Protein AF-T1BYD1-F1 (afdb_monomer)

Radius of gyration: 32.79 Å; Cα contacts (8 Å, |Δi|>4): 64; chains: 1; bounding box: 73×26×89 Å

Structure (mmCIF, N/CA/C/O backbone):
data_AF-T1BYD1-F1
#
_entry.id   AF-T1BYD1-F1
#
loop_
_atom_site.group_PDB
_atom_site.id
_atom_site.type_symbol
_atom_site.label_atom_id
_atom_site.label_alt_id
_atom_site.label_comp_id
_atom_site.label_asym_id
_atom_site.label_entity_id
_atom_site.label_seq_id
_atom_site.pdbx_PDB_ins_code
_atom_site.Cartn_x
_atom_site.Cartn_y
_atom_site.Cartn_z
_atom_site.occupancy
_atom_site.B_iso_or_equiv
_atom_site.auth_seq_id
_atom_site.auth_comp_id
_atom_site.auth_asym_id
_atom_site.auth_atom_id
_atom_site.pdbx_PDB_model_num
ATOM 1 N N . MET A 1 1 ? 1.840 -1.479 5.516 1.00 80.81 1 MET A N 1
ATOM 2 C CA . MET A 1 1 ? 0.661 -1.034 6.286 1.00 80.81 1 MET A CA 1
ATOM 3 C C . MET A 1 1 ? 0.511 -1.933 7.496 1.00 80.81 1 MET A C 1
ATOM 5 O O . MET A 1 1 ? 0.547 -3.146 7.322 1.00 80.81 1 MET A O 1
ATOM 9 N N . THR A 1 2 ? 0.330 -1.344 8.675 1.00 91.62 2 THR A N 1
ATOM 10 C CA . THR A 1 2 ? 0.169 -2.058 9.950 1.00 91.62 2 THR A CA 1
ATOM 11 C C . THR A 1 2 ? -0.984 -1.436 10.729 1.00 91.62 2 THR A C 1
ATOM 13 O O . THR A 1 2 ? -1.090 -0.213 10.783 1.00 91.62 2 THR A O 1
ATOM 16 N N . VAL A 1 3 ? -1.858 -2.250 11.321 1.00 92.69 3 VAL A N 1
ATOM 17 C CA . VAL A 1 3 ? -2.917 -1.753 12.214 1.00 92.69 3 VAL A CA 1
ATOM 18 C C . VAL A 1 3 ? -2.288 -1.379 13.553 1.00 92.69 3 VAL A C 1
ATOM 20 O O . VAL A 1 3 ? -1.561 -2.184 14.128 1.00 92.69 3 VAL A O 1
ATOM 23 N N . VAL A 1 4 ? -2.558 -0.164 14.031 1.00 95.81 4 VAL A N 1
ATOM 24 C CA . VAL A 1 4 ? -1.989 0.361 15.285 1.00 95.81 4 VAL A CA 1
ATOM 25 C C . VAL A 1 4 ? -3.032 0.517 16.387 1.00 95.81 4 VAL A C 1
ATOM 27 O O . VAL A 1 4 ? -2.684 0.416 17.559 1.00 95.81 4 VAL A O 1
ATOM 30 N N . ALA A 1 5 ? -4.305 0.725 16.040 1.00 94.56 5 ALA A N 1
ATOM 31 C CA . ALA A 1 5 ? -5.392 0.750 17.013 1.00 94.56 5 ALA A CA 1
ATOM 32 C C . ALA A 1 5 ? -6.731 0.349 16.385 1.00 94.56 5 ALA A C 1
ATOM 34 O O . ALA A 1 5 ? -6.971 0.563 15.195 1.00 94.56 5 ALA A O 1
ATOM 35 N N . ILE A 1 6 ? -7.607 -0.210 17.220 1.00 95.25 6 ILE A N 1
ATOM 36 C CA . ILE A 1 6 ? -8.988 -0.560 16.884 1.00 95.25 6 ILE A CA 1
ATOM 37 C C . ILE A 1 6 ? -9.872 -0.063 18.027 1.00 95.25 6 ILE A C 1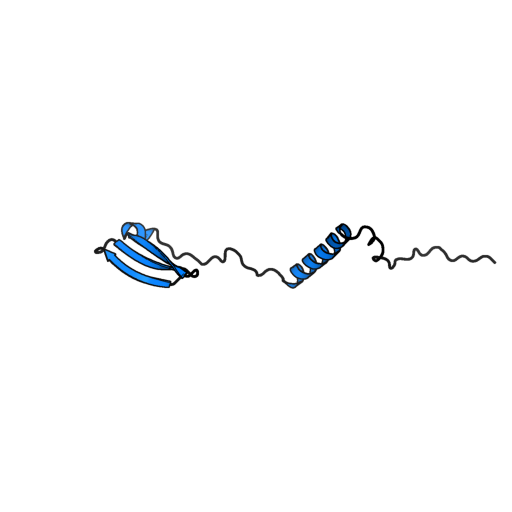
ATOM 39 O O . ILE A 1 6 ? -9.632 -0.420 19.179 1.00 95.25 6 ILE A O 1
ATOM 43 N N . SER A 1 7 ? -10.882 0.751 17.718 1.00 96.00 7 SER A N 1
ATOM 44 C CA . SER A 1 7 ? -11.840 1.263 18.705 1.00 96.00 7 SER A CA 1
ATOM 45 C C . SER A 1 7 ? -13.272 0.992 18.262 1.00 96.00 7 SER A C 1
ATOM 47 O O . SER A 1 7 ? -13.681 1.423 17.184 1.00 96.00 7 SER A O 1
ATOM 49 N N . TRP A 1 8 ? -14.023 0.263 19.082 1.00 94.50 8 TRP A N 1
ATOM 50 C CA . TRP A 1 8 ? -15.418 -0.085 18.819 1.00 94.50 8 TRP A CA 1
ATOM 51 C C . TRP A 1 8 ? -16.364 1.003 19.319 1.00 94.50 8 TRP A C 1
ATOM 53 O O . TRP A 1 8 ? -16.237 1.482 20.444 1.00 94.50 8 TRP A O 1
ATOM 63 N N . HIS A 1 9 ? -17.363 1.325 18.503 1.00 90.94 9 HIS A N 1
ATOM 64 C CA . HIS A 1 9 ? -18.469 2.211 18.848 1.00 90.94 9 HIS A CA 1
ATOM 65 C C . HIS A 1 9 ? -19.750 1.376 18.893 1.00 90.94 9 HIS A C 1
ATOM 67 O O . HIS A 1 9 ? -20.491 1.270 17.916 1.00 90.94 9 HIS A O 1
ATOM 73 N N . GLY A 1 10 ? -19.970 0.705 20.026 1.00 91.06 10 GLY A N 1
ATOM 74 C CA . GLY A 1 10 ? -21.033 -0.293 20.154 1.00 91.06 10 GLY A CA 1
ATOM 75 C C . GLY A 1 10 ? -20.764 -1.528 19.287 1.00 91.06 10 GLY A C 1
ATOM 76 O O . GLY A 1 10 ? -19.626 -1.982 19.195 1.00 91.06 10 GLY A O 1
ATOM 77 N N . GLN A 1 11 ? -21.812 -2.086 18.670 1.00 87.81 11 GLN A N 1
ATOM 78 C CA . GLN A 1 11 ? -21.705 -3.283 17.816 1.00 87.81 11 GLN A CA 1
ATOM 79 C C . GLN A 1 11 ? -21.728 -2.989 16.313 1.00 87.81 11 GLN A C 1
ATOM 81 O O . GLN A 1 11 ? -21.449 -3.878 15.512 1.00 87.81 11 GLN A O 1
ATOM 86 N N . GLU A 1 12 ? -22.046 -1.750 15.938 1.00 92.88 12 GLU A N 1
ATOM 87 C CA . GLU A 1 12 ? -22.362 -1.388 14.554 1.00 92.88 12 GLU A CA 1
ATOM 88 C C . GLU A 1 12 ? -21.250 -0.603 13.861 1.00 92.88 12 GLU A C 1
ATOM 90 O O . GLU A 1 12 ? -21.286 -0.442 12.643 1.00 92.88 12 GLU A O 1
ATOM 95 N N . ALA A 1 13 ? -20.257 -0.106 14.602 1.00 93.12 13 ALA A N 1
ATOM 96 C CA . ALA A 1 13 ? -19.177 0.672 14.021 1.00 93.12 13 ALA A CA 1
ATOM 97 C C . ALA A 1 13 ? -17.835 0.421 14.707 1.00 93.12 13 ALA A C 1
ATOM 99 O O . ALA A 1 13 ? -17.747 0.234 15.922 1.00 93.12 13 ALA A O 1
ATOM 100 N N . VAL A 1 14 ? -16.770 0.472 13.914 1.00 95.31 14 VAL A N 1
ATOM 101 C CA . VAL A 1 14 ? -15.393 0.362 14.385 1.00 95.31 14 VAL A CA 1
ATOM 102 C C . VAL A 1 14 ? -14.522 1.398 13.693 1.00 95.31 14 VAL A C 1
ATOM 104 O O . VAL A 1 14 ? -14.616 1.645 12.493 1.00 95.31 14 VAL A O 1
ATOM 107 N N . THR A 1 15 ? -13.663 2.039 14.468 1.00 96.50 15 THR A N 1
ATOM 108 C CA . THR A 1 15 ? -12.614 2.916 13.967 1.00 96.50 15 THR A CA 1
ATOM 109 C C . THR A 1 15 ? -11.307 2.142 13.907 1.00 96.50 15 THR A C 1
ATOM 111 O O . THR A 1 15 ? -10.807 1.678 14.932 1.00 96.50 15 THR A O 1
ATOM 114 N N . LEU A 1 16 ? -10.761 2.009 12.700 1.00 94.19 16 LEU A N 1
ATOM 115 C CA . LEU A 1 16 ? -9.474 1.385 12.432 1.00 94.19 16 LEU A CA 1
ATOM 116 C C . LEU A 1 16 ? -8.417 2.471 12.223 1.00 94.19 16 LEU A C 1
ATOM 118 O O . LEU A 1 16 ? -8.533 3.278 11.298 1.00 94.19 16 LEU A O 1
ATOM 122 N N . THR A 1 17 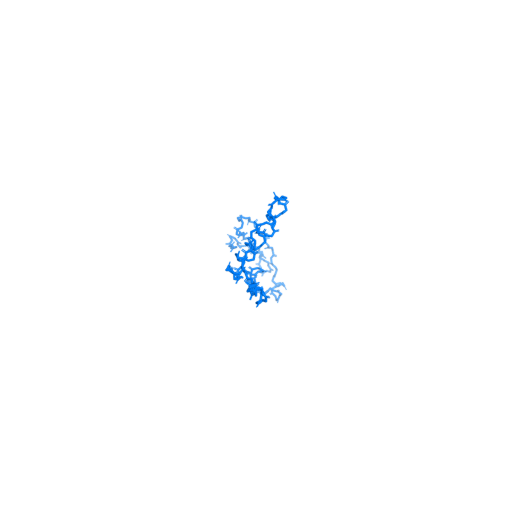? -7.364 2.453 13.031 1.00 95.44 17 THR A N 1
ATOM 123 C CA . THR A 1 17 ? -6.193 3.315 12.851 1.00 95.44 17 THR A CA 1
ATOM 124 C C . THR A 1 17 ? -5.034 2.466 12.357 1.00 95.44 17 THR A C 1
ATOM 126 O O . THR A 1 17 ? -4.705 1.433 12.949 1.00 95.44 17 THR A O 1
ATOM 129 N N . TYR A 1 18 ? -4.404 2.885 11.264 1.00 94.25 18 TYR A N 1
ATOM 130 C CA . TYR A 1 18 ? -3.308 2.158 10.633 1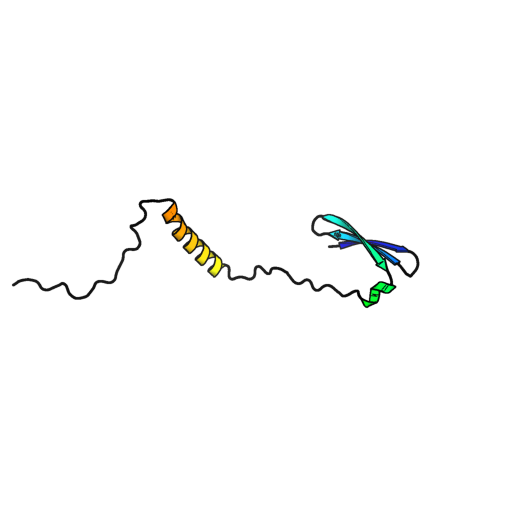.00 94.25 18 TYR A CA 1
ATOM 131 C C . TYR A 1 18 ? -2.174 3.098 10.233 1.00 94.25 18 TYR A C 1
ATOM 133 O O . TYR A 1 18 ? -2.384 4.269 9.923 1.00 94.25 18 TYR A O 1
ATOM 141 N N . GLN A 1 19 ? -0.961 2.558 10.234 1.00 94.25 19 GLN A N 1
ATOM 142 C CA . GLN A 1 19 ? 0.226 3.229 9.731 1.00 94.25 19 GLN A CA 1
ATOM 143 C C . GLN A 1 19 ? 0.562 2.700 8.336 1.00 94.25 19 GLN A C 1
ATOM 145 O O . GLN A 1 19 ? 0.678 1.488 8.116 1.00 94.25 19 GLN A O 1
ATOM 150 N N . GLU A 1 20 ? 0.705 3.605 7.378 1.00 90.62 20 GLU A N 1
ATOM 151 C CA . GLU A 1 20 ? 1.164 3.303 6.030 1.00 90.62 20 GLU A CA 1
ATOM 152 C C . GLU A 1 20 ? 2.667 3.024 5.993 1.00 90.62 20 GLU A C 1
ATOM 154 O O . GLU A 1 20 ? 3.421 3.366 6.900 1.00 90.62 20 GLU A O 1
ATOM 159 N N . THR A 1 21 ? 3.133 2.403 4.910 1.00 87.56 21 THR A N 1
ATOM 160 C CA . THR A 1 21 ? 4.561 2.095 4.727 1.00 87.56 21 THR A CA 1
ATOM 161 C C . THR A 1 21 ? 5.422 3.363 4.614 1.00 87.56 21 THR A C 1
ATOM 163 O O . THR A 1 21 ? 6.621 3.309 4.854 1.00 87.56 21 THR A O 1
ATOM 166 N N . SER A 1 22 ? 4.810 4.506 4.287 1.00 90.44 22 SER A N 1
ATOM 167 C CA . SER A 1 22 ? 5.422 5.842 4.312 1.00 90.44 22 SER A CA 1
ATOM 168 C C . SER A 1 22 ? 5.619 6.404 5.729 1.00 90.44 22 SER A C 1
ATOM 170 O O . SER A 1 22 ? 6.229 7.457 5.884 1.00 90.44 22 SER A O 1
ATOM 172 N N . GLY A 1 23 ? 5.084 5.739 6.760 1.00 89.44 23 GLY A N 1
ATOM 173 C CA . GLY A 1 23 ? 5.074 6.207 8.145 1.00 89.44 23 GLY A CA 1
ATOM 174 C C . GLY A 1 23 ? 3.865 7.075 8.508 1.00 89.44 23 GLY A C 1
ATOM 175 O O . GLY A 1 23 ? 3.659 7.331 9.695 1.00 89.44 23 GLY A O 1
ATOM 176 N N . GLN A 1 24 ? 3.044 7.481 7.531 1.00 93.81 24 GLN A N 1
ATOM 177 C CA . GLN A 1 24 ? 1.823 8.253 7.770 1.00 93.81 24 GLN A CA 1
ATOM 178 C C . GLN A 1 24 ? 0.799 7.430 8.559 1.00 93.81 24 GLN A C 1
ATOM 180 O O . GLN A 1 24 ? 0.558 6.264 8.247 1.00 93.81 24 GLN A O 1
ATOM 185 N N . VAL A 1 25 ? 0.181 8.045 9.566 1.00 95.44 25 VAL A N 1
ATOM 186 C CA . VAL A 1 25 ? -0.928 7.450 10.319 1.00 95.44 25 VAL A CA 1
ATOM 187 C C . VAL A 1 25 ? -2.244 7.979 9.771 1.00 95.44 25 VAL A C 1
ATOM 189 O O . VAL A 1 25 ? -2.441 9.190 9.681 1.00 95.44 25 VAL A O 1
ATOM 192 N N . SER A 1 26 ? -3.143 7.056 9.450 1.00 94.56 26 SER A N 1
ATOM 193 C CA . SER A 1 26 ? -4.465 7.338 8.903 1.00 94.56 26 SER A CA 1
ATOM 194 C C . SER A 1 26 ? -5.528 6.541 9.659 1.00 94.56 26 SER A C 1
ATOM 196 O O . SER A 1 26 ? -5.248 5.511 10.279 1.00 94.56 26 SER A O 1
ATOM 198 N N . GLN A 1 27 ? -6.769 7.023 9.614 1.00 94.94 27 GLN A N 1
ATOM 199 C CA . GLN A 1 27 ? -7.903 6.418 10.307 1.00 94.94 27 GLN A CA 1
ATOM 200 C C . GLN A 1 27 ? -9.071 6.202 9.346 1.00 94.94 27 GLN A C 1
ATOM 202 O O . GLN A 1 27 ? -9.306 7.013 8.449 1.00 94.94 27 GLN A O 1
ATOM 207 N N . ARG A 1 28 ? -9.833 5.126 9.553 1.00 93.31 28 ARG A N 1
ATOM 208 C CA . ARG A 1 28 ? -11.074 4.860 8.825 1.00 93.31 28 ARG A CA 1
ATOM 209 C C . ARG A 1 28 ? -12.174 4.364 9.759 1.00 93.31 28 ARG A C 1
ATOM 211 O O . ARG A 1 28 ? -11.945 3.463 10.559 1.00 93.31 28 ARG A O 1
ATOM 218 N N . LEU A 1 29 ? -13.360 4.953 9.633 1.00 93.81 29 LEU A N 1
ATOM 219 C CA . LEU A 1 29 ? -14.584 4.468 10.266 1.00 93.81 29 LEU A CA 1
ATOM 220 C C . LEU A 1 29 ? -15.235 3.432 9.346 1.00 93.81 29 LEU A C 1
ATOM 222 O O . LEU A 1 29 ? -15.379 3.680 8.148 1.00 93.81 29 LEU A O 1
ATOM 226 N N . LEU A 1 30 ? -15.582 2.278 9.901 1.00 92.31 30 LEU A N 1
ATOM 227 C CA . LEU A 1 30 ? -16.254 1.183 9.212 1.00 92.31 30 LEU A CA 1
ATOM 228 C C . LEU A 1 30 ? -17.565 0.886 9.932 1.00 92.31 30 LEU A C 1
ATOM 230 O O . LEU A 1 30 ? -17.575 0.787 11.161 1.00 92.31 30 LEU A O 1
ATOM 234 N N . PHE A 1 31 ? -18.641 0.727 9.168 1.00 91.88 31 PHE A N 1
ATOM 235 C CA . PHE A 1 31 ? -19.946 0.326 9.680 1.00 91.88 31 PHE A CA 1
ATOM 236 C C . PHE A 1 31 ? -20.225 -1.137 9.339 1.00 91.88 31 PHE A C 1
ATOM 238 O O . PHE A 1 31 ? -19.836 -1.623 8.279 1.00 91.88 31 PHE A O 1
ATOM 245 N N . ARG A 1 32 ? -20.947 -1.835 10.217 1.00 89.38 32 ARG A N 1
ATOM 246 C CA . ARG A 1 32 ? -21.377 -3.225 10.011 1.00 89.38 32 ARG A CA 1
ATOM 247 C C . ARG A 1 32 ? -22.293 -3.380 8.794 1.00 89.38 32 ARG A C 1
ATOM 249 O O . ARG A 1 32 ? -22.216 -4.383 8.097 1.00 89.38 32 ARG A O 1
ATOM 256 N N . ALA A 1 33 ? -23.093 -2.363 8.478 1.00 87.62 33 ALA A N 1
ATOM 257 C CA . ALA A 1 33 ? -23.912 -2.343 7.266 1.00 87.62 33 ALA A CA 1
ATOM 258 C C . ALA A 1 33 ? -23.085 -2.390 5.963 1.00 87.62 33 ALA A C 1
ATOM 260 O O . ALA A 1 33 ? -23.577 -2.888 4.953 1.00 87.62 33 ALA A O 1
ATOM 261 N N . ASP A 1 34 ? -21.833 -1.919 5.995 1.00 85.44 34 ASP A N 1
ATOM 262 C CA . ASP A 1 34 ? -20.928 -1.915 4.839 1.00 85.44 34 ASP A CA 1
ATOM 263 C C . ASP A 1 34 ? -20.105 -3.213 4.730 1.00 85.44 34 ASP A C 1
ATOM 265 O O . ASP A 1 34 ? -19.440 -3.435 3.717 1.00 85.44 34 ASP A O 1
ATOM 269 N N . GLU A 1 35 ? -20.156 -4.087 5.746 1.00 84.94 35 GLU A N 1
ATOM 270 C CA . GLU A 1 35 ? -19.415 -5.356 5.810 1.00 84.94 35 GLU A CA 1
ATOM 271 C C . GLU A 1 35 ? -19.617 -6.251 4.572 1.00 84.94 35 GLU A C 1
ATOM 273 O O . GLU A 1 35 ? -18.616 -6.756 4.060 1.00 84.94 35 GLU A O 1
ATOM 278 N N . PRO A 1 36 ? -20.834 -6.395 3.999 1.00 87.62 36 PRO A N 1
ATOM 279 C CA . PRO A 1 36 ? -21.040 -7.202 2.793 1.00 87.62 36 PRO A CA 1
ATOM 280 C C . PRO A 1 36 ? -20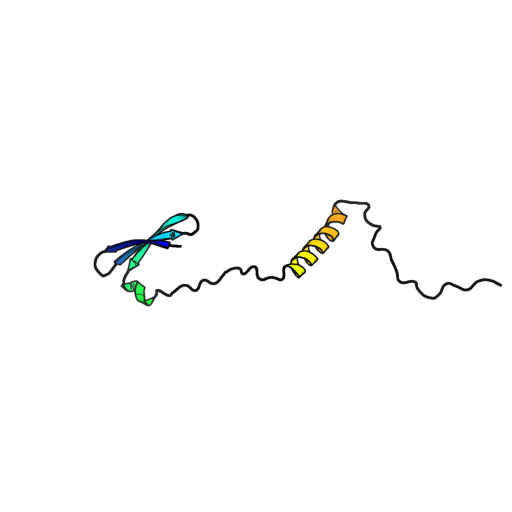.296 -6.689 1.551 1.00 87.62 36 PRO A C 1
ATOM 282 O O . PRO A 1 36 ? -20.095 -7.449 0.608 1.00 87.62 36 PRO A O 1
ATOM 285 N N . GLY A 1 37 ? -19.917 -5.407 1.526 1.00 83.00 37 GLY A N 1
ATOM 286 C CA . GLY A 1 37 ? -19.166 -4.787 0.432 1.00 83.00 37 GLY A CA 1
ATOM 287 C C . GLY A 1 37 ? -17.651 -4.764 0.651 1.00 83.00 37 GLY A C 1
ATOM 288 O O . GLY A 1 37 ? -16.919 -4.268 -0.208 1.00 83.00 37 GLY A O 1
ATOM 289 N N . LEU A 1 38 ? -17.162 -5.254 1.795 1.00 83.75 38 LEU A N 1
ATOM 290 C CA . LEU A 1 38 ? -15.736 -5.301 2.089 1.00 83.75 38 LEU A CA 1
ATOM 291 C C . LEU A 1 38 ? -15.116 -6.562 1.491 1.00 83.75 38 LEU A C 1
ATOM 293 O O . LEU A 1 38 ? -15.419 -7.685 1.884 1.00 83.75 38 LEU A O 1
ATOM 297 N N . GLU A 1 39 ? -14.168 -6.365 0.582 1.00 79.81 39 GLU A N 1
ATOM 298 C CA . GLU A 1 39 ? -13.376 -7.447 0.008 1.00 79.81 39 GLU A CA 1
ATOM 299 C C . GLU A 1 39 ? -11.900 -7.298 0.377 1.00 79.81 39 GLU A C 1
ATOM 301 O O . GLU A 1 39 ? -11.359 -6.193 0.489 1.00 79.81 39 GLU A O 1
ATOM 306 N N . LEU A 1 40 ? -11.211 -8.433 0.520 1.00 78.44 40 LEU A N 1
ATOM 307 C CA . LEU A 1 40 ? -9.760 -8.443 0.660 1.00 78.44 40 LEU A CA 1
ATOM 308 C C . LEU A 1 40 ? -9.126 -7.925 -0.634 1.00 78.44 40 LEU A C 1
ATOM 310 O O . LEU A 1 40 ? -9.098 -8.608 -1.661 1.00 78.44 40 LEU A O 1
ATOM 314 N N . GLY A 1 41 ? -8.565 -6.718 -0.568 1.00 72.44 41 GLY A N 1
ATOM 315 C CA . GLY A 1 41 ? -7.791 -6.152 -1.662 1.00 72.44 41 GLY A CA 1
ATOM 316 C C . GLY A 1 41 ? -6.599 -7.052 -1.988 1.00 72.44 41 GLY A C 1
ATOM 317 O O . GLY A 1 41 ? -5.657 -7.164 -1.203 1.00 72.44 41 GLY A O 1
ATOM 318 N N . ARG A 1 42 ? -6.602 -7.688 -3.165 1.00 66.56 42 ARG A N 1
ATOM 319 C CA . ARG A 1 42 ? -5.394 -8.346 -3.678 1.00 66.56 42 ARG A CA 1
ATOM 320 C C . ARG A 1 42 ? -4.335 -7.273 -3.896 1.00 66.56 42 ARG A C 1
ATOM 322 O O . ARG A 1 42 ? -4.588 -6.307 -4.617 1.00 66.56 42 ARG A O 1
ATOM 329 N N . VAL A 1 43 ? -3.139 -7.474 -3.342 1.00 62.09 43 VAL A N 1
ATOM 330 C CA . VAL A 1 43 ? -1.948 -6.691 -3.694 1.00 62.09 43 VAL A CA 1
ATOM 331 C C . VAL A 1 43 ? -1.623 -6.978 -5.161 1.00 62.09 43 VAL A C 1
ATOM 333 O O . VAL A 1 43 ? -0.795 -7.822 -5.491 1.00 62.09 43 VAL A O 1
ATOM 336 N N . LYS A 1 44 ? -2.312 -6.304 -6.081 1.00 53.28 44 LYS A N 1
ATOM 337 C CA . LYS A 1 44 ? -1.870 -6.223 -7.464 1.00 53.28 44 LYS A CA 1
ATOM 338 C C . LYS A 1 44 ? -0.655 -5.312 -7.422 1.00 53.28 44 LYS A C 1
ATOM 340 O O . LYS A 1 44 ? -0.799 -4.113 -7.190 1.00 53.28 44 LYS A O 1
ATOM 345 N N . ARG A 1 45 ? 0.547 -5.873 -7.590 1.00 59.03 45 ARG A N 1
ATOM 346 C CA . ARG A 1 45 ? 1.728 -5.066 -7.913 1.00 59.03 45 ARG A CA 1
ATOM 347 C C . ARG A 1 45 ? 1.372 -4.316 -9.195 1.00 59.03 45 ARG A C 1
ATOM 349 O O . ARG A 1 45 ? 1.372 -4.893 -10.272 1.00 59.03 45 ARG A O 1
ATOM 356 N N . ARG A 1 46 ? 0.955 -3.055 -9.055 1.00 61.16 46 ARG A N 1
ATOM 357 C CA . ARG A 1 46 ? 0.490 -2.217 -10.170 1.00 61.16 46 ARG A CA 1
ATOM 358 C C . ARG A 1 46 ? 1.602 -1.974 -11.193 1.00 61.16 46 ARG A C 1
ATOM 360 O O . ARG A 1 46 ? 1.305 -1.704 -12.347 1.00 61.16 46 ARG A O 1
ATOM 367 N N . TRP A 1 47 ? 2.850 -2.172 -10.767 1.00 54.38 47 TRP A N 1
ATOM 368 C CA . TRP A 1 47 ? 4.029 -2.326 -11.604 1.00 54.38 47 TRP A CA 1
ATOM 369 C C . TRP A 1 47 ? 4.871 -3.483 -11.060 1.00 54.38 47 TRP A C 1
ATOM 371 O O . TRP A 1 47 ? 5.297 -3.463 -9.902 1.00 54.38 47 TRP A O 1
ATOM 381 N N . THR A 1 48 ? 5.098 -4.507 -11.871 1.00 63.12 48 THR A N 1
ATOM 382 C CA . THR A 1 48 ? 6.218 -5.430 -11.692 1.00 63.12 48 THR A CA 1
ATOM 383 C C . THR A 1 48 ? 7.385 -4.898 -12.525 1.00 63.12 48 THR A C 1
ATOM 385 O O . THR A 1 48 ? 7.207 -4.479 -13.663 1.00 63.12 48 THR A O 1
ATOM 388 N N . PHE A 1 49 ? 8.577 -4.824 -11.929 1.00 61.97 49 PHE A N 1
ATOM 389 C CA . PHE A 1 49 ? 9.828 -4.514 -12.632 1.00 61.97 49 PHE A CA 1
ATOM 390 C C . PHE A 1 49 ? 10.520 -5.832 -13.004 1.00 61.97 49 PHE A C 1
ATOM 392 O O . PHE A 1 49 ? 11.662 -6.088 -12.642 1.00 61.97 49 PHE A O 1
ATOM 399 N N . ASP A 1 50 ? 9.758 -6.728 -13.623 1.00 72.38 50 ASP A N 1
ATOM 400 C CA . ASP A 1 50 ? 10.166 -8.0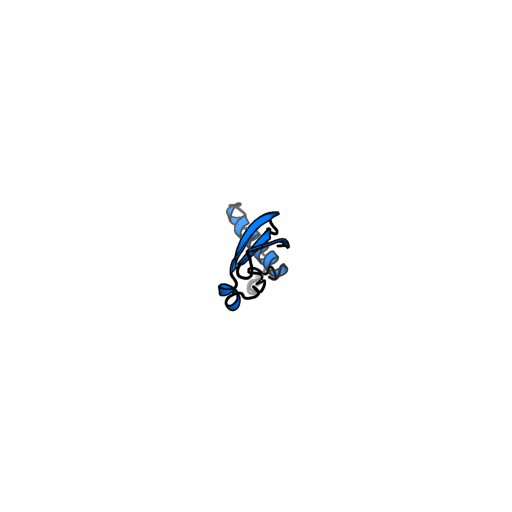62 -14.070 1.00 72.38 50 ASP A CA 1
ATOM 401 C C . ASP A 1 50 ? 10.583 -8.083 -15.548 1.00 72.38 50 ASP A C 1
ATOM 403 O O . ASP A 1 50 ? 10.778 -9.146 -16.130 1.00 72.38 50 ASP A O 1
ATOM 407 N N . GLY A 1 51 ? 10.743 -6.904 -16.154 1.00 76.00 51 GLY A N 1
ATOM 408 C CA . GLY A 1 51 ? 11.311 -6.772 -17.488 1.00 76.00 51 GLY A CA 1
ATOM 409 C C . GLY A 1 51 ? 12.743 -7.308 -17.549 1.00 76.00 51 GLY A C 1
ATOM 410 O O . GLY A 1 51 ? 13.501 -7.232 -16.581 1.00 76.00 51 GLY A O 1
ATOM 411 N N . ASP A 1 52 ? 13.125 -7.829 -18.711 1.00 83.94 52 ASP A N 1
ATOM 412 C CA . ASP A 1 52 ? 14.474 -8.332 -18.946 1.00 83.94 52 ASP A CA 1
ATOM 413 C C . ASP A 1 52 ? 15.509 -7.195 -18.853 1.00 83.94 52 ASP A C 1
ATOM 415 O O . ASP A 1 52 ? 15.606 -6.316 -19.716 1.00 83.94 52 ASP A O 1
ATOM 419 N N . GLY A 1 53 ? 16.311 -7.222 -17.787 1.00 84.62 53 GLY A N 1
ATOM 420 C CA . GLY A 1 53 ? 17.364 -6.241 -17.545 1.00 84.62 53 GLY A CA 1
ATOM 421 C C . GLY A 1 53 ? 18.474 -6.257 -18.601 1.00 84.62 53 GLY A C 1
ATOM 422 O O . GLY A 1 53 ? 19.091 -5.215 -18.839 1.00 84.62 53 GLY A O 1
ATOM 423 N N . ALA A 1 54 ? 18.722 -7.395 -19.258 1.00 89.38 54 ALA A N 1
ATOM 424 C CA . ALA A 1 54 ? 19.698 -7.487 -20.340 1.00 89.38 54 ALA A CA 1
ATOM 425 C C . ALA A 1 54 ? 19.189 -6.759 -21.591 1.00 89.38 54 ALA A C 1
ATOM 427 O O . ALA A 1 54 ? 19.906 -5.921 -22.145 1.00 89.38 54 ALA A O 1
ATOM 428 N N . ALA A 1 55 ? 17.929 -6.992 -21.972 1.00 86.50 55 ALA A N 1
ATOM 429 C CA . ALA A 1 55 ? 17.278 -6.274 -23.066 1.00 86.50 55 ALA A CA 1
ATOM 430 C C . ALA A 1 55 ? 17.192 -4.762 -22.795 1.00 86.50 55 ALA A C 1
ATOM 432 O O . ALA A 1 55 ? 17.507 -3.956 -23.675 1.00 86.50 55 ALA A O 1
ATOM 433 N N . PHE A 1 56 ? 16.841 -4.359 -21.568 1.00 87.75 56 PHE A N 1
ATOM 434 C CA . PHE A 1 56 ? 16.822 -2.947 -21.175 1.00 87.75 56 PHE A CA 1
ATOM 435 C C . PHE A 1 56 ? 18.202 -2.295 -21.313 1.00 87.75 56 PHE A C 1
ATOM 437 O O . PHE A 1 56 ? 18.320 -1.214 -21.891 1.00 87.75 56 PHE A O 1
ATOM 444 N N . ARG A 1 57 ? 19.259 -2.961 -20.832 1.00 90.62 57 ARG A N 1
ATOM 445 C CA . ARG A 1 57 ? 20.637 -2.461 -20.935 1.00 90.62 57 ARG A CA 1
ATOM 446 C C . ARG A 1 57 ? 21.068 -2.295 -22.391 1.00 90.62 57 ARG A C 1
ATOM 448 O O . ARG A 1 57 ? 21.630 -1.260 -22.734 1.00 90.62 57 ARG A O 1
ATOM 455 N N . LEU A 1 58 ? 20.778 -3.281 -23.238 1.00 92.38 58 LEU A N 1
ATOM 456 C CA . LEU A 1 58 ? 21.110 -3.233 -24.661 1.00 92.38 58 LEU A CA 1
ATOM 457 C C . LEU A 1 58 ? 20.403 -2.063 -25.364 1.00 92.38 58 LEU A C 1
ATOM 459 O O . LEU A 1 58 ? 21.037 -1.297 -26.089 1.00 92.38 58 LEU A O 1
ATOM 463 N N . ALA A 1 59 ? 19.103 -1.882 -25.109 1.00 90.00 59 ALA A N 1
ATOM 464 C CA . ALA A 1 59 ? 18.324 -0.786 -25.681 1.00 90.00 59 ALA A CA 1
ATOM 465 C C . ALA A 1 59 ? 18.795 0.592 -25.183 1.00 90.00 59 ALA A C 1
ATOM 467 O O . ALA A 1 59 ? 18.891 1.537 -25.972 1.00 90.00 59 ALA A O 1
ATOM 468 N N . ALA A 1 60 ? 19.123 0.711 -23.892 1.00 91.44 60 ALA A N 1
ATOM 469 C CA . ALA A 1 60 ? 19.673 1.932 -23.308 1.00 91.44 60 ALA A CA 1
ATOM 470 C C . ALA A 1 60 ? 21.028 2.298 -23.931 1.00 91.44 60 ALA A C 1
ATOM 472 O O . ALA A 1 60 ? 21.266 3.463 -24.248 1.00 91.44 60 ALA A O 1
ATOM 473 N N . GLU A 1 61 ? 21.884 1.308 -24.179 1.00 93.81 61 GLU A N 1
ATOM 474 C CA . GLU A 1 61 ? 23.192 1.518 -24.796 1.00 93.81 61 GLU A CA 1
ATOM 475 C C . GLU A 1 61 ? 23.076 1.926 -26.271 1.00 93.81 61 GLU A C 1
ATOM 477 O O . GLU A 1 61 ? 23.698 2.899 -26.704 1.00 93.81 61 GLU A O 1
ATOM 482 N N . ALA A 1 62 ? 22.187 1.279 -27.031 1.00 90.81 62 ALA A N 1
ATOM 483 C CA . ALA A 1 62 ? 21.877 1.689 -28.400 1.00 90.81 62 ALA A CA 1
ATOM 484 C C . ALA A 1 62 ? 21.334 3.130 -28.454 1.00 90.81 62 ALA A C 1
ATOM 486 O O . ALA A 1 62 ? 21.715 3.919 -29.322 1.00 90.81 62 ALA A O 1
ATOM 487 N N . ARG A 1 63 ? 20.474 3.510 -27.496 1.00 86.56 63 ARG A N 1
ATOM 488 C CA . ARG A 1 63 ? 19.959 4.882 -27.351 1.00 86.56 63 ARG A CA 1
ATOM 489 C C . ARG A 1 63 ? 21.078 5.870 -27.022 1.00 86.56 63 ARG A C 1
ATOM 491 O O . ARG A 1 63 ? 21.074 6.958 -27.591 1.00 86.56 63 ARG A O 1
ATOM 498 N N . ARG A 1 64 ? 22.019 5.505 -26.145 1.00 89.62 64 ARG A N 1
ATOM 499 C CA . ARG A 1 64 ? 23.182 6.325 -25.772 1.00 89.62 64 ARG A CA 1
ATOM 500 C C . ARG A 1 64 ? 24.051 6.627 -26.989 1.00 89.62 64 ARG A C 1
ATOM 502 O O . ARG A 1 64 ? 24.310 7.794 -27.259 1.00 89.62 64 ARG A O 1
ATOM 509 N N . ILE A 1 65 ? 24.416 5.603 -27.762 1.00 84.25 65 ILE A N 1
ATOM 510 C CA . ILE A 1 65 ? 25.189 5.755 -29.007 1.00 84.25 65 ILE A CA 1
ATOM 511 C C . ILE A 1 65 ? 24.419 6.624 -30.008 1.00 84.25 65 ILE A C 1
ATOM 513 O O . ILE A 1 65 ? 24.961 7.576 -30.565 1.00 84.25 65 ILE A O 1
ATOM 517 N N . ARG A 1 66 ? 23.118 6.360 -30.181 1.00 80.31 66 ARG A N 1
ATOM 518 C CA . ARG A 1 66 ? 22.253 7.146 -31.068 1.00 80.31 66 ARG A CA 1
ATOM 519 C C . ARG A 1 66 ? 22.071 8.588 -30.613 1.00 80.31 66 ARG A C 1
ATOM 521 O O . ARG A 1 66 ? 21.717 9.413 -31.424 1.00 80.31 66 ARG A O 1
ATOM 528 N N . LEU A 1 67 ? 22.221 8.927 -29.343 1.00 78.81 67 LEU A N 1
ATOM 529 C CA . LEU A 1 67 ? 22.133 10.325 -28.918 1.00 78.81 67 LEU A CA 1
ATOM 530 C C . LEU A 1 67 ? 23.502 11.001 -28.888 1.00 78.81 67 LEU A C 1
ATOM 532 O O . LEU A 1 67 ? 23.553 12.219 -28.996 1.00 78.81 67 LEU A O 1
ATOM 536 N N . ALA A 1 68 ? 24.595 10.238 -28.815 1.00 74.44 68 ALA A N 1
ATOM 537 C CA . ALA A 1 68 ? 25.950 10.778 -28.853 1.00 74.44 68 ALA A CA 1
ATOM 538 C C . ALA A 1 68 ? 26.228 11.578 -30.139 1.00 74.44 68 ALA A C 1
ATOM 540 O O . ALA A 1 68 ? 26.874 12.618 -30.057 1.00 74.44 68 ALA A O 1
ATOM 541 N N . TYR A 1 69 ? 25.662 11.184 -31.294 1.00 65.56 69 TYR A N 1
ATOM 542 C CA . TYR A 1 69 ? 25.839 11.940 -32.548 1.00 65.56 69 TYR A CA 1
ATOM 543 C C . TYR A 1 69 ? 25.248 13.360 -32.496 1.00 65.56 69 TYR A C 1
ATOM 545 O O . TYR A 1 69 ? 25.674 14.227 -33.250 1.00 65.56 69 TYR A O 1
ATOM 553 N N . LEU A 1 70 ? 24.265 13.626 -31.624 1.00 64.62 70 LEU A N 1
ATOM 554 C CA . LEU A 1 70 ? 23.674 14.965 -31.490 1.00 64.62 70 LEU A CA 1
ATOM 555 C C . LEU A 1 70 ? 24.593 15.942 -30.748 1.00 64.62 70 LEU A C 1
ATOM 557 O O . LEU A 1 70 ? 24.374 17.148 -30.819 1.00 64.62 70 LEU A O 1
ATOM 561 N N . PHE A 1 71 ? 25.600 15.428 -30.040 1.00 59.56 71 PHE A N 1
ATOM 562 C CA . PHE A 1 71 ? 26.545 16.219 -29.252 1.00 59.56 71 PHE A CA 1
ATOM 563 C C . PHE A 1 71 ? 27.960 16.225 -29.850 1.00 59.56 71 PHE A C 1
ATOM 565 O O . PHE A 1 71 ? 28.857 16.820 -29.260 1.00 59.56 71 PHE A O 1
ATOM 572 N N . ASP A 1 72 ? 28.148 15.619 -31.027 1.00 57.06 72 ASP A N 1
ATOM 573 C CA . ASP A 1 72 ? 29.403 15.628 -31.778 1.00 57.06 72 ASP A CA 1
ATOM 574 C C . ASP A 1 72 ? 29.125 15.815 -33.285 1.00 57.06 72 ASP A C 1
ATOM 576 O O . ASP A 1 72 ? 28.804 14.846 -33.981 1.00 57.06 72 ASP A O 1
ATOM 580 N N . PRO A 1 73 ? 29.243 17.045 -33.825 1.00 53.25 73 PRO A N 1
ATOM 581 C CA . PRO A 1 73 ? 29.082 17.303 -35.255 1.00 53.25 73 PRO A CA 1
ATOM 582 C C . PRO A 1 73 ? 30.096 16.568 -36.150 1.00 53.25 73 PRO A C 1
ATOM 584 O O . PRO A 1 73 ? 29.965 16.641 -37.370 1.00 53.25 73 PRO A O 1
ATOM 587 N N . MET A 1 74 ? 31.097 15.876 -35.585 1.00 56.06 74 MET A N 1
ATOM 588 C CA . MET A 1 74 ? 32.140 15.167 -36.328 1.00 56.06 74 MET A CA 1
ATOM 589 C C . MET A 1 74 ? 32.308 13.683 -35.963 1.00 56.06 74 MET A C 1
ATOM 591 O O . MET A 1 74 ? 33.344 13.096 -36.268 1.00 56.06 74 MET A O 1
ATOM 595 N N . LEU A 1 75 ? 31.283 13.004 -35.440 1.00 51.12 75 LEU A N 1
ATOM 596 C CA . LEU A 1 75 ? 31.322 11.539 -35.284 1.00 51.12 75 LEU A CA 1
ATOM 597 C C . LEU A 1 75 ? 30.650 10.780 -36.448 1.00 51.12 75 LEU A C 1
ATOM 599 O O . LEU A 1 75 ? 29.946 9.794 -36.244 1.00 51.12 75 LEU A O 1
ATOM 603 N N . ALA A 1 76 ? 30.851 11.222 -37.692 1.00 50.91 76 ALA A N 1
ATOM 604 C CA . ALA A 1 76 ? 30.375 10.508 -38.885 1.00 50.91 76 ALA A CA 1
ATOM 605 C C . ALA A 1 76 ? 31.275 9.320 -39.304 1.00 50.91 76 ALA A C 1
ATOM 607 O O . ALA A 1 76 ? 31.003 8.664 -40.306 1.00 50.91 76 ALA A O 1
ATOM 608 N N . VAL A 1 77 ? 32.352 9.018 -38.568 1.00 49.06 77 VAL A N 1
ATOM 609 C CA . VAL A 1 77 ? 33.397 8.080 -39.016 1.00 49.06 77 VAL A CA 1
ATOM 610 C C . VAL A 1 77 ? 33.774 7.094 -37.905 1.00 49.06 77 VAL A C 1
ATOM 612 O O . VAL A 1 77 ? 34.782 7.298 -37.240 1.00 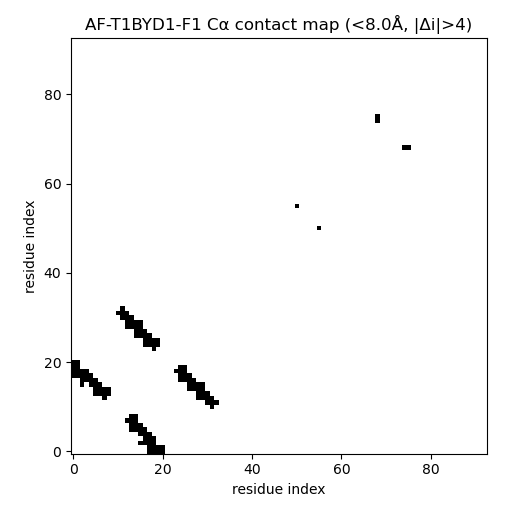49.06 77 VAL A O 1
ATOM 615 N N . HIS A 1 78 ? 32.972 6.038 -37.680 1.00 46.34 78 HIS A N 1
ATOM 616 C CA . HIS A 1 78 ? 33.452 4.754 -37.107 1.00 46.34 78 HIS A CA 1
ATOM 617 C C . HIS A 1 78 ? 32.453 3.569 -37.200 1.00 46.34 78 HIS A C 1
ATOM 619 O O . HIS A 1 78 ? 32.380 2.738 -36.301 1.00 46.34 78 HIS A O 1
ATOM 625 N N . LEU A 1 79 ? 31.687 3.441 -38.293 1.00 43.28 79 LEU A N 1
ATOM 626 C CA . LEU A 1 79 ? 30.948 2.197 -38.615 1.00 43.28 79 LEU A CA 1
ATOM 627 C C . LEU A 1 79 ? 31.528 1.441 -39.823 1.00 43.28 79 LEU A C 1
ATOM 629 O O . LEU A 1 79 ? 30.880 0.559 -40.378 1.00 43.28 79 LEU A O 1
ATOM 633 N N . SER A 1 80 ? 32.747 1.757 -40.260 1.00 42.97 80 SER A N 1
ATOM 634 C CA . SER A 1 80 ? 33.358 1.014 -41.361 1.00 42.97 80 SER A CA 1
ATOM 635 C C . SER A 1 80 ? 33.910 -0.327 -40.878 1.00 42.97 80 SER A C 1
ATOM 637 O O . SER A 1 80 ? 34.761 -0.323 -39.989 1.00 42.97 80 SER A O 1
ATOM 639 N N . LEU A 1 81 ? 33.445 -1.424 -41.491 1.00 47.47 81 LEU A N 1
ATOM 640 C CA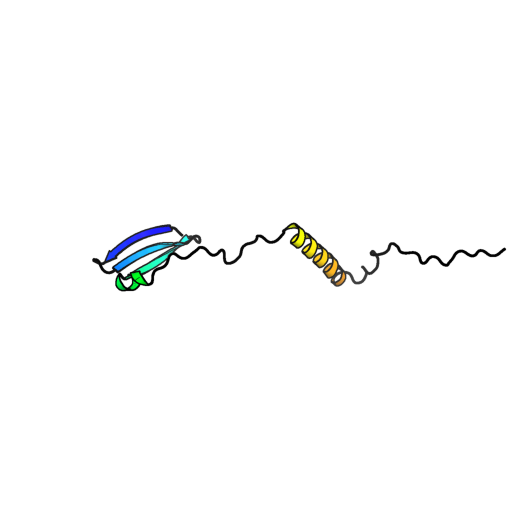 . LEU A 1 81 ? 34.184 -2.571 -42.075 1.00 47.47 81 LEU A CA 1
ATOM 641 C C . LEU A 1 81 ? 33.203 -3.777 -42.134 1.00 47.47 81 LEU A C 1
ATOM 643 O O . LEU A 1 81 ? 32.666 -4.139 -41.097 1.00 47.47 81 LEU A O 1
ATOM 647 N N . LEU A 1 82 ? 32.885 -4.491 -43.224 1.00 46.53 82 LEU A N 1
ATOM 648 C CA . LEU A 1 82 ? 33.308 -4.563 -44.631 1.00 46.53 82 LEU A CA 1
ATOM 649 C C . LEU A 1 82 ? 32.271 -5.430 -45.387 1.00 46.53 82 LEU A C 1
ATOM 651 O O . LEU A 1 82 ? 31.964 -6.520 -44.917 1.00 46.53 82 LEU A O 1
ATOM 655 N N . GLU A 1 83 ? 31.854 -5.051 -46.595 1.00 42.72 83 GLU A N 1
ATOM 656 C CA . GLU A 1 83 ? 31.561 -6.038 -47.650 1.00 42.72 83 GLU A CA 1
ATOM 657 C C . GLU A 1 83 ? 32.223 -5.540 -48.945 1.00 42.72 83 GLU A C 1
ATOM 659 O O . GLU A 1 83 ? 31.788 -4.533 -49.510 1.00 42.72 83 GLU A O 1
ATOM 664 N N . PRO A 1 84 ? 33.329 -6.154 -49.402 1.00 48.72 84 PRO A N 1
ATOM 665 C CA . PRO A 1 84 ? 33.912 -5.802 -50.686 1.00 48.72 84 PRO A CA 1
ATOM 666 C C . PRO A 1 84 ? 33.085 -6.421 -51.823 1.00 48.72 84 PRO A C 1
ATOM 668 O O . PRO A 1 84 ? 32.848 -7.628 -51.852 1.00 48.72 84 PRO A O 1
ATOM 671 N N . LEU A 1 85 ? 32.676 -5.598 -52.793 1.00 40.69 85 LEU A N 1
ATOM 672 C CA . LEU A 1 85 ? 32.094 -6.069 -54.053 1.00 40.69 85 LEU A CA 1
ATOM 673 C C . LEU A 1 85 ? 33.177 -6.785 -54.900 1.00 40.69 85 LEU A C 1
ATOM 675 O O . LEU A 1 85 ? 34.258 -6.228 -55.095 1.00 40.69 85 LEU A O 1
ATOM 679 N N . PRO A 1 86 ? 32.907 -7.979 -55.463 1.00 47.97 86 PRO A N 1
ATOM 680 C CA . PRO A 1 86 ? 33.939 -8.905 -55.952 1.00 47.97 86 PRO A CA 1
ATOM 681 C C . PRO A 1 86 ? 34.475 -8.630 -57.374 1.00 47.97 86 PRO A C 1
ATOM 683 O O . PRO A 1 86 ? 34.901 -9.562 -58.046 1.00 47.97 86 PRO A O 1
ATOM 686 N N . HIS A 1 87 ? 34.456 -7.395 -57.885 1.00 60.53 87 HIS A N 1
ATOM 687 C CA . HIS A 1 87 ? 34.639 -7.162 -59.333 1.00 60.53 87 HIS A CA 1
ATOM 688 C C . HIS A 1 87 ? 35.807 -6.250 -59.752 1.00 60.53 87 HIS A C 1
ATOM 690 O O . HIS A 1 87 ? 35.819 -5.766 -60.882 1.00 60.53 87 HIS A O 1
ATOM 696 N N . GLN A 1 88 ? 36.808 -6.002 -58.901 1.00 50.66 88 GLN A N 1
ATOM 697 C CA . GLN A 1 88 ? 37.933 -5.116 -59.258 1.00 50.66 88 GLN A CA 1
ATOM 698 C C . GLN A 1 88 ? 39.309 -5.733 -58.940 1.00 50.66 88 GLN A C 1
ATOM 700 O O . GLN A 1 88 ? 40.054 -5.225 -58.112 1.00 50.66 88 GLN A O 1
ATOM 705 N N . THR A 1 89 ? 39.671 -6.819 -59.631 1.00 40.59 89 THR A N 1
ATOM 706 C CA . THR A 1 89 ? 41.077 -7.131 -59.966 1.00 40.59 89 THR A CA 1
ATOM 707 C C . THR A 1 89 ? 41.141 -7.683 -61.392 1.00 40.59 89 THR A C 1
ATOM 709 O O . THR A 1 8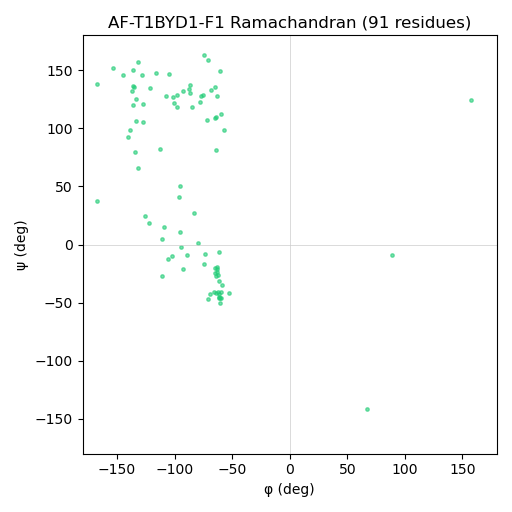9 ? 40.983 -8.871 -61.647 1.00 40.59 89 THR A O 1
ATOM 712 N N . SER A 1 90 ? 41.365 -6.806 -62.363 1.00 43.66 90 SER A N 1
ATOM 713 C CA . SER A 1 90 ? 41.917 -7.197 -63.661 1.00 43.66 90 SER A CA 1
ATOM 714 C C . SER A 1 90 ? 43.112 -6.287 -63.894 1.00 43.66 90 SER A C 1
ATOM 716 O O . SER A 1 90 ? 42.951 -5.084 -64.080 1.00 43.66 90 SER A O 1
ATOM 718 N N . GLY A 1 91 ? 44.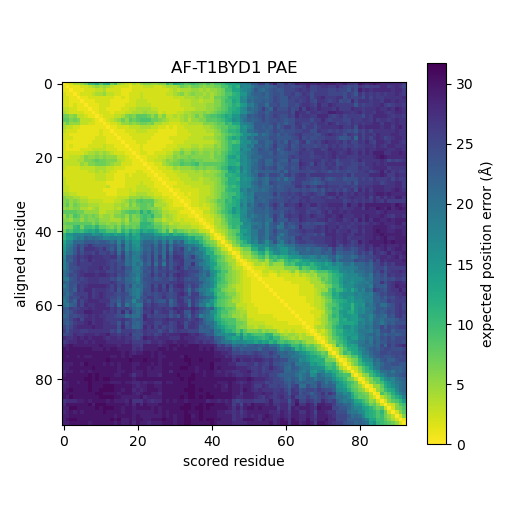312 -6.846 -63.741 1.00 40.41 91 GLY A N 1
ATOM 719 C CA . GLY A 1 91 ? 45.557 -6.148 -64.049 1.00 40.41 91 GLY A CA 1
ATOM 720 C C . GLY A 1 91 ? 45.725 -5.974 -65.560 1.00 40.41 91 GLY A C 1
ATOM 721 O O . GLY A 1 91 ? 45.117 -6.730 -66.321 1.00 40.41 91 GLY A O 1
ATOM 722 N N . PRO A 1 92 ? 46.543 -5.020 -66.025 1.00 44.38 92 PRO A N 1
ATOM 723 C CA . PRO A 1 92 ? 46.982 -5.024 -67.406 1.00 44.38 92 PRO A CA 1
ATOM 724 C C . PRO A 1 92 ? 48.248 -5.880 -67.558 1.00 44.38 92 PRO A C 1
ATOM 726 O O . PRO A 1 92 ? 49.172 -5.805 -66.743 1.00 44.38 92 PRO A O 1
ATOM 729 N N . SER A 1 93 ? 48.220 -6.722 -68.595 1.00 43.72 93 SER A N 1
ATOM 730 C CA . SER A 1 93 ? 49.397 -7.267 -69.286 1.00 43.72 93 SER A CA 1
ATOM 731 C C . SER A 1 93 ? 50.137 -6.179 -70.057 1.00 43.72 93 SER A C 1
ATOM 733 O O . SER A 1 93 ? 49.486 -5.161 -70.390 1.00 43.72 93 SER A O 1
#

Sequence (93 aa):
MTVVAISWHGQEAVTLTYQETSGQVSQRLLFRADEPGLELGRVKRRWTFDGDGAAFRLAAEARRIRLAYLFDPMLAVHLSLLEPLPHQTSGPS

pLDDT: mean 75.81, std 18.89, range [40.41, 96.5]

Mean predicted aligned error: 17.77 Å

Organism: NCBI:txid410659

Secondary structure (DSSP, 8-state):
-EEEEEEEETTTEEEEEEE-TTS-EEEEEEEGGGGGG--------S----S-HHHHHHHHHHHHHHHHGGG-TT-----------S-------

Solvent-accessible surface area (backbone atoms only — not comparable to full-atom values): 6283 Å² total; per-residue (Å²): 105,45,81,75,47,77,47,73,57,78,91,51,31,36,38,42,30,33,32,41,81,87,68,52,76,50,74,47,82,46,46,56,89,51,50,89,76,64,70,88,78,75,86,69,67,88,69,74,90,79,68,62,64,67,61,51,51,53,53,51,50,54,50,50,60,66,51,48,54,80,79,34,100,78,69,89,79,82,84,86,83,87,83,83,78,94,81,84,86,79,82,84,132

Nearest PDB structures (foldseek):
  3lhc-assembly1_A-2  TM=6.915E-01  e=6.335E-01  Nostoc ellipsosporum
  3gxz-assembly1_B  TM=6.865E-01  e=8.148E-01  Nostoc ellipsosporum
  1lom-assembly1_A-2  TM=6.820E-01  e=9.842E-01  Nostoc ellipsosporum
  3s3z-assembly1_A  TM=5.400E-01  e=5.948E-01  Nostoc ellipsosporum
  7ath-assembly1_AAA  TM=3.972E-01  e=4.624E-01  Microbacterium sp.

Foldseek 3Di:
DAWDDWDDDPPFKIKTWDADPVRDIDIDIDGPVCVVVDDDDDPPVPDDPPPDPVVVVVVVVVVVVVCVCVVDVPPPDDPDDDDDDPPDDDDDD